Protein AF-A0A6L7IF87-F1 (afdb_monomer)

Secondary structure (DSSP, 8-state):
-EEEEESSSS--TT-EEEESSPPPTT-S-EEEEEE-TTS-EEEEEEEEEETTEEEEEE--EE-TTS-EE--EEEEEEEETTTTEEEEEEE-

Mean predicted aligned error: 2.75 Å

Solvent-accessible surface area (backbone atoms only — not comparable to full-atom values): 4990 Å² total; per-residue (Å²): 132,44,38,35,41,33,74,40,80,66,88,50,66,68,39,43,40,46,67,75,56,84,88,54,81,88,42,74,65,43,71,30,38,35,36,29,60,69,68,30,67,34,54,26,42,36,33,53,76,52,101,46,36,33,37,40,39,36,51,50,40,55,39,83,87,66,53,76,44,74,61,50,38,32,33,31,36,54,38,82,92,74,75,41,34,31,30,64,40,78,108

pLDDT: mean 95.4, std 3.63, range [80.12, 98.44]

Structure (mmCIF, N/CA/C/O backbone):
data_AF-A0A6L7IF87-F1
#
_entry.id   AF-A0A6L7IF87-F1
#
loop_
_atom_site.group_PDB
_atom_site.id
_atom_site.type_symbol
_atom_site.label_atom_id
_atom_site.label_alt_id
_atom_site.label_comp_id
_atom_site.label_asym_id
_atom_site.label_entity_id
_atom_site.label_seq_id
_atom_site.pdbx_PDB_ins_code
_atom_site.Cartn_x
_atom_site.Cartn_y
_atom_site.Cartn_z
_atom_site.occupancy
_atom_site.B_iso_or_equiv
_atom_site.auth_seq_id
_atom_site.auth_comp_id
_atom_site.auth_asym_id
_atom_site.auth_atom_id
_atom_site.pdbx_PDB_model_num
ATOM 1 N N . MET A 1 1 ? -2.272 13.502 -8.587 1.00 81.69 1 MET A N 1
ATOM 2 C CA . MET A 1 1 ? -1.691 13.044 -7.307 1.00 81.69 1 MET A CA 1
ATOM 3 C C . MET A 1 1 ? -1.609 11.528 -7.357 1.00 81.69 1 MET A C 1
ATOM 5 O O . MET A 1 1 ? -2.553 10.930 -7.861 1.00 81.69 1 MET A O 1
ATOM 9 N N . ASN A 1 2 ? -0.499 10.919 -6.936 1.00 94.50 2 ASN A N 1
ATOM 10 C CA . ASN A 1 2 ? -0.350 9.460 -6.978 1.00 94.50 2 ASN A CA 1
ATOM 11 C C . ASN A 1 2 ? -1.327 8.800 -5.995 1.00 94.50 2 ASN A C 1
ATOM 13 O O . ASN A 1 2 ? -1.615 9.364 -4.938 1.00 94.50 2 ASN A O 1
ATOM 17 N N . LYS A 1 3 ? -1.824 7.608 -6.333 1.00 97.06 3 LYS A N 1
ATOM 18 C CA . LYS A 1 3 ? -2.757 6.856 -5.487 1.00 97.06 3 LYS A CA 1
ATOM 19 C C . LYS A 1 3 ? -2.389 5.379 -5.447 1.00 97.06 3 LYS A C 1
ATOM 21 O O . LYS A 1 3 ? -2.154 4.785 -6.500 1.00 97.06 3 LYS A O 1
ATOM 26 N N . ILE A 1 4 ? -2.404 4.798 -4.253 1.00 97.50 4 ILE A N 1
ATOM 27 C CA . ILE A 1 4 ? -2.348 3.356 -4.018 1.00 97.50 4 ILE A CA 1
ATOM 28 C C . ILE A 1 4 ? -3.675 2.903 -3.401 1.00 97.50 4 ILE A C 1
ATOM 30 O O . ILE A 1 4 ? -4.153 3.507 -2.446 1.00 97.50 4 ILE A O 1
ATOM 34 N N . SER A 1 5 ? -4.289 1.864 -3.955 1.00 97.69 5 SER A N 1
ATOM 35 C CA . SER A 1 5 ? -5.558 1.319 -3.462 1.00 97.69 5 SER A CA 1
ATOM 36 C C . SER A 1 5 ? -5.332 -0.076 -2.892 1.00 97.69 5 SER A C 1
ATOM 38 O O . SER A 1 5 ? -4.827 -0.942 -3.603 1.00 97.69 5 SER A O 1
ATOM 40 N N . PHE A 1 6 ? -5.703 -0.290 -1.632 1.00 97.56 6 PHE A N 1
ATOM 41 C CA . PHE A 1 6 ? -5.673 -1.585 -0.955 1.00 97.56 6 PHE A CA 1
ATOM 42 C C . PHE A 1 6 ? -7.057 -2.235 -0.995 1.00 97.56 6 PHE A C 1
ATOM 44 O O . PHE A 1 6 ? -8.069 -1.575 -0.764 1.00 97.56 6 PHE A O 1
ATOM 51 N N . GLN A 1 7 ? -7.102 -3.543 -1.247 1.00 96.06 7 GLN A N 1
ATOM 52 C CA . GLN A 1 7 ? -8.363 -4.297 -1.319 1.00 96.06 7 GLN A CA 1
ATOM 53 C C . GLN A 1 7 ? -8.944 -4.684 0.051 1.00 96.06 7 GLN A C 1
ATOM 55 O O . GLN A 1 7 ? -10.016 -5.278 0.120 1.00 96.06 7 GLN A O 1
ATOM 60 N N . ASP A 1 8 ? -8.280 -4.298 1.138 1.00 96.12 8 ASP A N 1
ATOM 61 C CA . ASP A 1 8 ? -8.691 -4.569 2.511 1.00 96.12 8 ASP A CA 1
ATOM 62 C C . ASP A 1 8 ? -8.790 -3.272 3.322 1.00 96.12 8 ASP A C 1
ATOM 64 O O . ASP A 1 8 ? -8.345 -2.206 2.900 1.00 96.12 8 ASP A O 1
ATOM 68 N N . THR A 1 9 ? -9.395 -3.355 4.507 1.00 94.94 9 THR A N 1
ATOM 69 C CA . THR A 1 9 ? -9.445 -2.249 5.489 1.00 94.94 9 THR A CA 1
ATOM 70 C C . THR A 1 9 ? -8.193 -2.167 6.357 1.00 94.94 9 THR A C 1
ATOM 72 O O . THR A 1 9 ? -7.998 -1.190 7.068 1.00 94.94 9 THR A O 1
ATOM 75 N N . HIS A 1 10 ? -7.374 -3.220 6.338 1.00 94.88 10 HIS A N 1
ATOM 76 C CA . HIS A 1 10 ? -6.140 -3.362 7.097 1.00 94.88 10 HIS A CA 1
ATOM 77 C C . HIS A 1 10 ? -5.072 -3.941 6.179 1.00 94.88 10 HIS A C 1
ATOM 79 O O . HIS A 1 10 ? -5.358 -4.799 5.352 1.00 94.88 10 HIS A O 1
ATOM 85 N N . ILE A 1 11 ? -3.823 -3.532 6.379 1.00 96.50 11 ILE A N 1
ATOM 86 C CA . ILE A 1 11 ? -2.698 -4.063 5.609 1.00 96.50 11 ILE A CA 1
ATOM 87 C C . ILE A 1 11 ? -2.057 -5.219 6.381 1.00 96.50 11 ILE A C 1
ATOM 89 O O . ILE A 1 11 ? -1.770 -5.095 7.575 1.00 96.50 11 ILE A O 1
ATOM 93 N N . TYR A 1 12 ? -1.830 -6.334 5.693 1.00 96.25 12 TYR A N 1
ATOM 94 C CA . TYR A 1 12 ? -1.200 -7.550 6.208 1.00 96.25 12 TYR A CA 1
ATOM 95 C C . TYR A 1 12 ? -0.538 -8.331 5.056 1.00 96.25 12 TYR A C 1
ATOM 97 O O . TYR A 1 12 ? -0.853 -8.073 3.891 1.00 96.25 12 TYR A O 1
ATOM 105 N N . PRO A 1 13 ? 0.380 -9.278 5.333 1.00 97.44 13 PRO A N 1
ATOM 106 C CA . PRO A 1 13 ? 0.950 -10.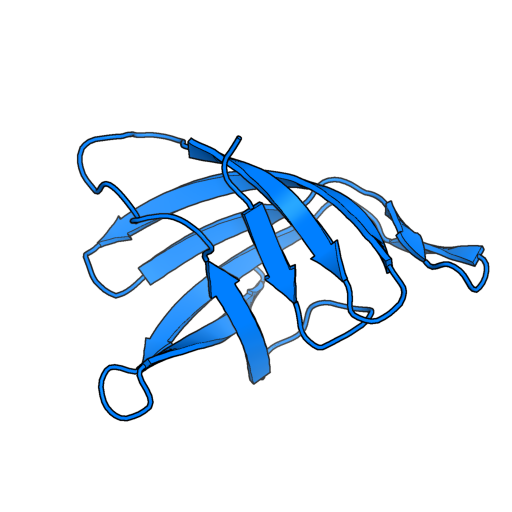146 4.304 1.00 97.44 13 PRO A CA 1
ATOM 107 C C . PRO A 1 13 ? -0.133 -10.879 3.512 1.00 97.44 13 PRO A C 1
ATOM 109 O O . PRO A 1 13 ? -0.944 -11.598 4.085 1.00 97.44 13 PRO A O 1
ATOM 112 N N . GLY A 1 14 ? -0.134 -10.717 2.194 1.00 96.38 14 GLY A N 1
ATOM 113 C CA . GLY A 1 14 ? -1.159 -11.263 1.311 1.00 96.38 14 GLY A CA 1
ATOM 114 C C . GLY A 1 14 ? -2.121 -10.226 0.744 1.00 96.38 14 GLY A C 1
ATOM 115 O O . GLY A 1 14 ? -2.653 -10.469 -0.334 1.00 96.38 14 GLY A O 1
ATOM 116 N N . CYS A 1 15 ? -2.278 -9.078 1.411 1.00 96.62 15 CYS A N 1
ATOM 117 C CA . CYS A 1 15 ? -3.120 -7.982 0.940 1.00 96.62 15 CYS A CA 1
ATOM 118 C C . CYS A 1 15 ? -2.650 -7.488 -0.436 1.00 96.62 15 CYS A C 1
ATOM 120 O O . CYS A 1 15 ? -1.445 -7.353 -0.687 1.00 96.62 15 CYS A O 1
ATOM 122 N N . LEU A 1 16 ? -3.611 -7.233 -1.322 1.00 97.56 16 LEU A N 1
ATOM 123 C CA . LEU A 1 16 ? -3.361 -6.763 -2.680 1.00 97.56 16 LEU A CA 1
ATOM 124 C C . LEU A 1 16 ? -3.440 -5.241 -2.749 1.00 97.56 16 LEU A C 1
ATOM 126 O O . LEU A 1 16 ? -4.292 -4.616 -2.109 1.00 97.56 16 LEU A O 1
ATOM 130 N N . ALA A 1 17 ? -2.563 -4.659 -3.562 1.00 96.94 17 ALA A N 1
ATOM 131 C CA . ALA A 1 17 ? -2.500 -3.229 -3.799 1.00 96.94 17 ALA A CA 1
ATOM 132 C C . ALA A 1 17 ? -2.429 -2.909 -5.297 1.00 96.94 17 ALA A C 1
ATOM 134 O O . ALA A 1 17 ? -1.824 -3.639 -6.082 1.00 96.94 17 ALA A O 1
ATOM 135 N N . ILE A 1 18 ? -3.023 -1.781 -5.680 1.00 96.06 18 ILE A N 1
ATOM 136 C CA . ILE A 1 18 ? -2.996 -1.255 -7.047 1.00 96.06 18 ILE A CA 1
ATOM 137 C C . ILE A 1 18 ? -2.392 0.146 -7.020 1.00 96.06 18 ILE A C 1
ATOM 139 O O . ILE A 1 18 ? -2.899 1.034 -6.334 1.00 96.06 18 ILE A O 1
ATOM 143 N N . PHE A 1 19 ? -1.329 0.356 -7.792 1.00 95.50 19 PHE A N 1
ATOM 144 C CA . PHE A 1 19 ? -0.718 1.667 -7.992 1.00 95.50 19 PHE A CA 1
ATOM 145 C C . PHE A 1 19 ? -1.359 2.320 -9.220 1.00 95.50 19 PHE A C 1
ATOM 147 O O . PHE A 1 19 ? -1.180 1.861 -10.342 1.00 95.50 19 PHE A O 1
ATOM 154 N N . ASN A 1 20 ? -2.094 3.417 -9.032 1.00 93.69 20 ASN A N 1
ATOM 155 C CA . ASN A 1 20 ? -2.751 4.154 -10.125 1.00 93.69 20 ASN A CA 1
ATOM 156 C C . ASN A 1 20 ? -1.802 5.167 -10.792 1.00 93.69 20 ASN A C 1
ATOM 158 O O . ASN A 1 20 ? -2.190 6.280 -11.144 1.00 93.69 20 ASN A O 1
ATOM 162 N N . PHE A 1 21 ? -0.524 4.813 -10.871 1.00 93.06 21 PHE A N 1
ATOM 163 C CA . PHE A 1 21 ? 0.556 5.608 -11.436 1.00 93.06 21 PHE A CA 1
ATOM 164 C C . PHE A 1 21 ? 1.765 4.692 -11.664 1.00 93.06 21 PHE A C 1
ATOM 166 O O . PHE A 1 21 ? 1.841 3.596 -11.109 1.00 93.06 21 PHE A O 1
ATOM 173 N N . ARG A 1 22 ? 2.727 5.132 -12.479 1.00 90.94 22 ARG A N 1
ATOM 174 C CA . ARG A 1 22 ? 3.954 4.363 -12.716 1.00 90.94 22 ARG A CA 1
ATOM 175 C C . ARG A 1 22 ? 4.964 4.607 -11.601 1.00 90.94 22 ARG A C 1
ATOM 177 O O . ARG A 1 22 ? 5.278 5.755 -11.296 1.00 90.94 22 ARG A O 1
ATOM 184 N N . ILE A 1 23 ? 5.507 3.529 -11.045 1.00 92.31 23 ILE A N 1
ATOM 185 C CA . ILE A 1 23 ? 6.589 3.591 -10.060 1.00 92.31 23 ILE A CA 1
ATOM 186 C C . ILE A 1 23 ? 7.880 3.981 -10.790 1.00 92.31 23 ILE A C 1
ATOM 188 O O . ILE A 1 23 ? 8.320 3.287 -11.705 1.00 92.31 23 ILE A O 1
ATOM 192 N N . SER A 1 24 ? 8.471 5.112 -10.406 1.00 91.06 24 SER A N 1
ATOM 193 C CA . SER A 1 24 ? 9.739 5.598 -10.957 1.00 91.06 24 SER A CA 1
ATOM 194 C C . SER A 1 24 ? 10.898 5.210 -10.047 1.00 91.06 24 SER A C 1
ATOM 196 O O . SER A 1 24 ? 10.975 5.696 -8.924 1.00 91.06 24 SER A O 1
ATOM 198 N N . LEU A 1 25 ? 11.843 4.406 -10.544 1.00 90.38 25 LEU A N 1
ATOM 199 C CA . LEU A 1 25 ? 13.060 4.036 -9.800 1.00 90.38 25 LEU A CA 1
ATOM 200 C C . LEU A 1 25 ? 14.066 5.187 -9.648 1.00 90.38 25 LEU A C 1
ATOM 202 O O . LEU A 1 25 ? 15.026 5.071 -8.897 1.00 90.38 25 LEU A O 1
ATOM 206 N N . GLN A 1 26 ? 13.875 6.293 -10.372 1.00 88.00 26 GLN A N 1
ATOM 207 C CA . GLN A 1 26 ? 14.754 7.467 -10.295 1.00 88.00 26 GLN A CA 1
ATOM 208 C C . GLN A 1 26 ? 14.382 8.395 -9.129 1.00 88.00 26 GLN A C 1
ATOM 210 O O . GLN A 1 26 ? 15.133 9.309 -8.795 1.00 88.00 26 GLN A O 1
ATOM 215 N N . SER A 1 27 ? 13.211 8.189 -8.525 1.00 80.12 27 SER A N 1
ATOM 216 C CA . SER A 1 27 ? 12.718 8.985 -7.406 1.00 80.12 27 SER A CA 1
ATOM 217 C C . SER A 1 27 ? 13.044 8.288 -6.089 1.00 80.12 27 SER A C 1
ATOM 219 O O . SER A 1 27 ? 12.688 7.129 -5.909 1.00 80.12 27 SER A O 1
ATOM 221 N N . ALA A 1 28 ? 13.674 9.003 -5.151 1.00 84.75 28 ALA A N 1
ATOM 222 C CA . ALA A 1 28 ? 13.982 8.453 -3.828 1.00 84.75 28 ALA A CA 1
ATOM 223 C C . ALA A 1 28 ? 12.708 8.126 -3.026 1.00 84.75 28 ALA A C 1
ATOM 225 O O . ALA A 1 28 ? 12.603 7.057 -2.433 1.00 84.75 28 ALA A O 1
ATOM 226 N N . ILE A 1 29 ? 11.728 9.038 -3.030 1.00 94.19 29 ILE A N 1
ATOM 227 C CA . ILE A 1 29 ? 10.417 8.867 -2.393 1.00 94.19 29 ILE A CA 1
ATOM 228 C C . ILE A 1 29 ? 9.350 9.493 -3.296 1.00 94.19 29 ILE A C 1
ATOM 230 O O . ILE A 1 29 ? 9.527 10.598 -3.811 1.00 94.19 29 ILE A O 1
ATOM 234 N N . MET A 1 30 ? 8.228 8.800 -3.473 1.00 95.75 30 MET A N 1
ATOM 235 C CA . MET A 1 30 ? 7.037 9.301 -4.154 1.00 95.75 30 MET A CA 1
ATOM 236 C C . MET A 1 30 ? 5.891 9.448 -3.153 1.00 95.75 30 MET A C 1
ATOM 238 O O . MET A 1 30 ? 5.523 8.490 -2.480 1.00 95.75 30 MET A O 1
ATOM 242 N N . LEU A 1 31 ? 5.301 10.639 -3.079 1.00 96.88 31 LEU A N 1
ATOM 243 C CA . LEU A 1 31 ? 4.121 10.885 -2.248 1.00 96.88 31 LEU A CA 1
ATOM 244 C C . LEU A 1 31 ? 2.863 10.379 -2.949 1.00 96.88 31 LEU A C 1
ATOM 246 O O . LEU A 1 31 ? 2.711 10.580 -4.158 1.00 96.88 31 LEU A O 1
ATOM 250 N N . ALA A 1 32 ? 1.961 9.761 -2.194 1.00 97.50 32 ALA A N 1
ATOM 251 C CA . ALA A 1 32 ? 0.686 9.246 -2.668 1.00 97.50 32 ALA A CA 1
ATOM 252 C C . ALA A 1 32 ? -0.407 9.341 -1.594 1.00 97.50 32 ALA A C 1
ATOM 254 O O . ALA A 1 32 ? -0.143 9.590 -0.421 1.00 97.50 32 ALA A O 1
ATOM 255 N N . VAL A 1 33 ? -1.647 9.098 -2.010 1.00 98.12 33 VAL A N 1
ATOM 256 C CA . VAL A 1 33 ? -2.763 8.793 -1.107 1.00 98.12 33 VAL A CA 1
ATOM 257 C C . VAL A 1 33 ? -2.992 7.287 -1.111 1.00 98.12 33 VAL A C 1
ATOM 259 O O . VAL A 1 33 ? -3.081 6.683 -2.181 1.00 98.12 33 VAL A O 1
ATOM 262 N N . ALA A 1 34 ? -3.093 6.690 0.072 1.00 98.06 34 ALA A N 1
ATOM 263 C CA . ALA A 1 34 ? -3.584 5.335 0.252 1.00 98.06 34 ALA A CA 1
ATOM 264 C C . ALA A 1 34 ? -5.098 5.350 0.462 1.00 98.06 34 ALA A C 1
ATOM 266 O O . ALA A 1 34 ? -5.596 6.098 1.297 1.00 98.06 34 ALA A O 1
ATOM 267 N N . GLU A 1 35 ? -5.806 4.515 -0.288 1.00 98.06 35 GLU A N 1
ATOM 268 C CA . GLU A 1 35 ? -7.247 4.288 -0.179 1.00 98.06 35 GLU A CA 1
ATOM 269 C C . GLU A 1 35 ? -7.499 2.825 0.193 1.00 98.06 35 GLU A C 1
ATOM 271 O O . GLU A 1 35 ? -6.890 1.925 -0.389 1.00 98.06 35 GLU A O 1
ATOM 276 N N . PHE A 1 36 ? -8.383 2.587 1.156 1.00 98.06 36 PHE A N 1
ATOM 277 C CA . PHE A 1 36 ? -8.751 1.256 1.639 1.00 98.06 36 PHE A CA 1
ATOM 278 C C . PHE A 1 36 ? -10.129 0.835 1.121 1.00 98.06 36 PHE A C 1
ATOM 280 O O . PHE A 1 36 ? -10.936 1.670 0.721 1.00 98.06 36 PHE A O 1
ATOM 287 N N . SER A 1 37 ? -10.423 -0.467 1.163 1.00 97.50 37 SER A N 1
ATOM 288 C CA . SER A 1 37 ? -11.693 -1.029 0.656 1.00 97.50 37 SER A CA 1
ATOM 289 C C . SER A 1 37 ? -12.966 -0.468 1.300 1.00 97.50 37 SER A C 1
ATOM 291 O O . SER A 1 37 ? -14.037 -0.547 0.703 1.00 97.50 37 SER A O 1
ATOM 293 N N . ASP A 1 38 ? -12.871 0.096 2.506 1.00 96.62 38 ASP A N 1
ATOM 294 C CA . ASP A 1 38 ? -13.985 0.758 3.186 1.00 96.62 38 ASP A CA 1
ATOM 295 C C . ASP A 1 38 ? -14.075 2.261 2.884 1.00 96.62 38 ASP A C 1
ATOM 297 O O . ASP A 1 38 ? -14.931 2.941 3.440 1.00 96.62 38 ASP A O 1
ATOM 301 N N . GLY A 1 39 ? -13.209 2.786 2.016 1.00 97.06 39 GLY A N 1
ATOM 302 C CA . GLY A 1 39 ? -13.141 4.200 1.658 1.00 97.06 39 GLY A CA 1
ATOM 303 C C . GLY A 1 39 ? -12.312 5.054 2.618 1.00 97.06 39 GLY A C 1
ATOM 304 O O . GLY A 1 39 ? -12.228 6.266 2.418 1.00 97.06 39 GLY A O 1
ATOM 305 N N . ALA A 1 40 ? -11.681 4.468 3.646 1.00 97.44 40 ALA A N 1
ATOM 306 C CA . ALA A 1 40 ? -10.717 5.205 4.454 1.00 97.44 40 ALA A CA 1
ATOM 307 C C . ALA A 1 40 ? -9.537 5.659 3.578 1.00 97.44 40 ALA A C 1
ATOM 309 O O . ALA A 1 40 ? -9.081 4.929 2.695 1.00 97.44 40 ALA A O 1
ATOM 310 N N . VAL A 1 41 ? -9.034 6.867 3.833 1.00 97.56 41 VAL A N 1
ATOM 311 C CA . VAL A 1 41 ? -7.911 7.449 3.091 1.00 97.56 41 VAL A CA 1
ATOM 312 C C . VAL A 1 41 ? -6.856 7.997 4.038 1.00 97.56 41 VAL A C 1
ATOM 314 O O . VAL A 1 41 ? -7.175 8.521 5.104 1.00 97.56 41 VAL A O 1
ATOM 317 N N . THR A 1 42 ? -5.589 7.881 3.654 1.00 98.12 42 THR A N 1
ATOM 318 C CA . THR A 1 42 ? -4.464 8.455 4.402 1.00 98.12 42 THR A CA 1
ATOM 319 C C . THR A 1 42 ? -3.283 8.745 3.488 1.00 98.12 42 THR A C 1
ATOM 321 O O . THR A 1 42 ? -3.268 8.338 2.325 1.00 98.12 42 THR A O 1
ATOM 324 N N . ASN A 1 43 ? -2.287 9.464 3.994 1.00 98.25 43 ASN A N 1
ATOM 325 C CA . ASN A 1 43 ? -1.072 9.731 3.238 1.00 98.25 43 ASN A CA 1
ATOM 326 C C . ASN A 1 43 ? -0.195 8.481 3.164 1.00 98.25 43 ASN A C 1
ATOM 328 O O . ASN A 1 43 ? -0.123 7.675 4.098 1.00 98.25 43 ASN A O 1
ATOM 332 N N . ALA A 1 44 ? 0.498 8.357 2.039 1.00 98.12 44 ALA A N 1
ATOM 333 C CA . ALA A 1 44 ? 1.470 7.315 1.807 1.00 98.12 44 ALA A CA 1
ATOM 334 C C . ALA A 1 44 ? 2.751 7.879 1.195 1.00 98.12 44 ALA A C 1
ATOM 336 O O . ALA A 1 44 ? 2.724 8.775 0.350 1.00 98.12 44 ALA A O 1
ATOM 337 N N . GLU A 1 45 ? 3.873 7.289 1.578 1.00 98.00 45 GLU A N 1
ATOM 338 C CA . GLU A 1 45 ? 5.166 7.511 0.943 1.00 98.00 45 GLU A CA 1
ATOM 339 C C . GLU A 1 45 ? 5.635 6.193 0.342 1.00 98.00 45 GLU A C 1
ATOM 341 O O . GLU A 1 45 ? 5.505 5.131 0.953 1.00 98.00 45 GLU A O 1
ATOM 346 N N . ILE A 1 46 ? 6.148 6.251 -0.880 1.00 97.69 46 ILE A N 1
ATOM 347 C CA . ILE A 1 46 ? 6.506 5.077 -1.667 1.00 97.69 46 ILE A CA 1
ATOM 348 C C . ILE A 1 46 ? 7.988 5.190 -1.985 1.00 97.69 46 ILE A C 1
ATOM 350 O O . ILE A 1 46 ? 8.399 6.093 -2.709 1.00 97.69 46 ILE A O 1
ATOM 354 N N . GLU A 1 47 ? 8.771 4.280 -1.423 1.00 97.50 47 GLU A N 1
ATOM 355 C CA . GLU A 1 47 ? 10.217 4.158 -1.605 1.00 97.50 47 GLU A CA 1
ATOM 356 C C . GLU A 1 47 ? 10.480 2.964 -2.535 1.00 97.50 47 GLU A C 1
ATOM 358 O O . GLU A 1 47 ? 10.326 1.806 -2.122 1.00 97.50 47 GLU A O 1
ATOM 363 N N . PRO A 1 48 ? 10.831 3.205 -3.807 1.00 96.25 48 PRO A N 1
ATOM 364 C CA . PRO A 1 48 ? 11.172 2.138 -4.733 1.00 96.25 48 PRO A CA 1
ATOM 365 C C . PRO A 1 48 ? 12.513 1.514 -4.353 1.00 96.25 48 PRO A C 1
ATOM 367 O O . PRO A 1 48 ? 13.501 2.225 -4.197 1.00 96.25 48 PRO A O 1
ATOM 370 N N . LEU A 1 49 ? 12.564 0.187 -4.227 1.00 95.62 49 LEU A N 1
ATOM 371 C CA . LEU A 1 49 ? 13.813 -0.531 -3.952 1.00 95.62 49 LEU A CA 1
ATOM 372 C C . LEU A 1 49 ? 14.427 -1.082 -5.241 1.00 95.62 49 LEU A C 1
ATOM 374 O O . LEU A 1 49 ? 15.639 -1.028 -5.433 1.00 95.62 49 LEU A O 1
ATOM 378 N N . ASN A 1 50 ? 13.584 -1.626 -6.119 1.00 94.56 50 ASN A N 1
ATOM 379 C CA . ASN A 1 50 ? 13.934 -2.113 -7.451 1.00 94.56 50 ASN A CA 1
ATOM 380 C C . ASN A 1 50 ? 12.655 -2.238 -8.304 1.00 94.56 50 ASN A C 1
ATOM 382 O O . ASN A 1 50 ? 11.581 -1.811 -7.884 1.00 94.56 50 ASN A O 1
ATOM 386 N N . ALA A 1 51 ? 12.767 -2.808 -9.508 1.00 90.94 51 ALA A N 1
ATOM 387 C CA . ALA A 1 51 ? 11.652 -2.934 -10.449 1.00 90.94 51 ALA A CA 1
ATOM 388 C C . ALA A 1 51 ? 10.451 -3.737 -9.910 1.00 90.94 51 ALA A C 1
ATOM 390 O O . ALA A 1 51 ? 9.335 -3.533 -10.377 1.00 90.94 51 ALA A O 1
ATOM 391 N N . GLU A 1 52 ? 10.667 -4.617 -8.932 1.00 94.94 52 GLU A N 1
ATOM 392 C CA . GLU A 1 52 ? 9.654 -5.543 -8.419 1.00 94.94 52 GLU A CA 1
ATOM 393 C C . GLU A 1 52 ? 9.375 -5.355 -6.927 1.00 94.94 52 GLU A C 1
ATOM 395 O O . GLU A 1 52 ? 8.532 -6.050 -6.370 1.00 94.94 52 GLU A O 1
ATOM 400 N N . GLU A 1 53 ? 10.065 -4.438 -6.251 1.00 97.38 53 GLU A N 1
ATOM 401 C CA . GLU A 1 53 ? 9.948 -4.251 -4.809 1.00 97.38 53 GLU A CA 1
ATOM 402 C C . GLU A 1 53 ? 9.857 -2.777 -4.441 1.00 97.38 53 GLU A C 1
ATOM 404 O O . GLU A 1 53 ? 10.677 -1.950 -4.851 1.00 97.38 53 GLU A O 1
ATOM 409 N N . VAL A 1 54 ? 8.896 -2.468 -3.574 1.00 97.69 54 VAL A N 1
ATOM 410 C CA . VAL A 1 54 ? 8.733 -1.136 -2.990 1.00 97.69 54 VAL A CA 1
ATOM 411 C C . VAL A 1 54 ? 8.421 -1.230 -1.507 1.00 97.69 54 VAL A C 1
ATOM 413 O O . VAL A 1 54 ? 7.784 -2.181 -1.043 1.00 97.69 54 VAL A O 1
ATOM 416 N N . VAL A 1 55 ? 8.831 -0.214 -0.756 1.00 98.06 55 VAL A N 1
ATOM 417 C CA . VAL A 1 55 ? 8.323 0.022 0.594 1.00 98.06 55 VAL A CA 1
ATOM 418 C C . VAL A 1 55 ? 7.243 1.077 0.517 1.00 98.06 55 VAL A C 1
ATOM 420 O O . VAL A 1 55 ? 7.444 2.136 -0.072 1.00 98.06 55 VAL A O 1
ATOM 423 N N . VAL A 1 56 ? 6.109 0.802 1.147 1.00 98.00 56 VAL A N 1
ATOM 424 C CA . VAL A 1 56 ? 5.052 1.790 1.328 1.00 98.00 56 VAL A CA 1
ATOM 425 C C . VAL A 1 56 ? 4.952 2.126 2.806 1.00 98.00 56 VAL A C 1
ATOM 427 O O . VAL A 1 56 ? 4.679 1.248 3.625 1.00 98.00 56 VAL A O 1
ATOM 430 N N . TYR A 1 57 ? 5.168 3.391 3.143 1.00 98.25 57 TYR A N 1
ATOM 431 C CA . TYR A 1 57 ? 4.911 3.958 4.460 1.00 98.25 57 TYR A CA 1
ATOM 432 C C . TYR A 1 57 ? 3.495 4.515 4.453 1.00 98.25 57 TYR A C 1
ATOM 434 O O . TYR A 1 57 ? 3.143 5.298 3.580 1.00 98.25 57 TYR A O 1
ATOM 442 N N . ILE A 1 58 ? 2.683 4.088 5.408 1.00 97.94 58 ILE A N 1
ATOM 443 C CA . ILE A 1 58 ? 1.266 4.41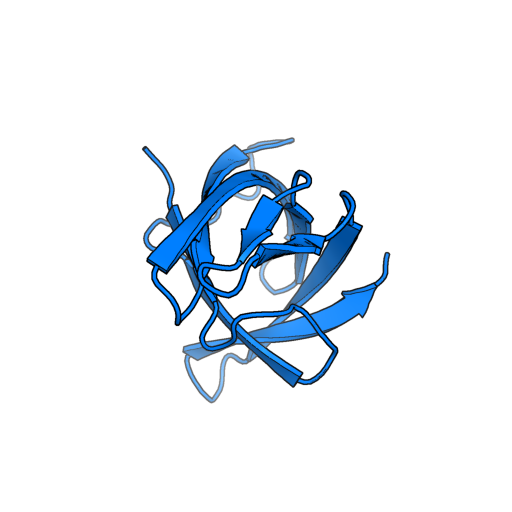9 5.522 1.00 97.94 58 ILE A CA 1
ATOM 444 C C . ILE A 1 58 ? 1.084 5.138 6.843 1.00 97.94 58 ILE A C 1
ATOM 446 O O . ILE A 1 58 ? 1.365 4.560 7.899 1.00 97.94 58 ILE A O 1
ATOM 450 N N . ASP A 1 59 ? 0.631 6.386 6.789 1.00 98.25 59 ASP A N 1
ATOM 451 C CA . ASP A 1 59 ? 0.300 7.140 7.992 1.00 98.25 59 ASP A CA 1
ATOM 452 C C . ASP A 1 59 ? -0.856 6.489 8.761 1.00 98.25 59 ASP A C 1
ATOM 454 O O . ASP A 1 59 ? -1.574 5.621 8.262 1.00 98.25 59 ASP A O 1
ATOM 458 N N . GLY A 1 60 ? -1.020 6.881 10.026 1.00 97.12 60 GLY A N 1
ATOM 459 C CA . GLY A 1 60 ? -2.142 6.395 10.821 1.00 97.12 60 GLY A CA 1
ATOM 460 C C . GLY A 1 60 ? -3.479 6.789 10.190 1.00 97.12 60 GLY A C 1
ATOM 461 O O . GLY A 1 60 ? -3.587 7.834 9.549 1.00 97.12 60 GLY A O 1
ATOM 462 N N . TYR A 1 61 ? -4.493 5.948 10.358 1.00 97.12 61 TYR A N 1
ATOM 463 C CA . TYR A 1 61 ? -5.836 6.212 9.849 1.00 97.12 61 TYR A CA 1
ATOM 464 C C . TYR A 1 61 ? -6.896 5.563 10.724 1.00 97.12 61 TYR A C 1
ATOM 466 O O . TYR A 1 61 ? -6.627 4.616 11.464 1.00 97.12 61 TYR A O 1
ATOM 474 N N . THR A 1 62 ? -8.114 6.073 10.619 1.00 97.19 62 THR A N 1
ATOM 475 C CA . THR A 1 62 ? -9.285 5.493 11.265 1.00 97.19 62 THR A CA 1
ATOM 476 C C . THR A 1 62 ? -10.147 4.868 10.182 1.00 97.19 62 THR A C 1
ATOM 478 O O . THR A 1 62 ? -10.522 5.534 9.220 1.00 97.19 62 THR A O 1
ATOM 481 N N . THR A 1 63 ? -10.438 3.577 10.321 1.00 95.81 63 THR A N 1
ATOM 482 C CA . THR A 1 63 ? -11.401 2.894 9.441 1.00 95.81 63 THR A CA 1
ATOM 483 C C . THR A 1 63 ? -12.784 3.526 9.590 1.00 95.81 63 THR A C 1
ATOM 485 O O . THR A 1 63 ? -13.103 4.122 10.621 1.00 95.81 63 THR A O 1
ATOM 488 N N . THR A 1 64 ? -13.662 3.329 8.613 1.00 93.62 64 THR A N 1
ATOM 489 C CA . THR A 1 64 ? -15.056 3.811 8.687 1.00 93.62 64 THR A CA 1
ATOM 490 C C . THR A 1 64 ? -15.841 3.234 9.869 1.00 93.62 64 THR A C 1
ATOM 492 O O . THR A 1 64 ? -16.793 3.848 10.343 1.00 93.62 64 THR A O 1
ATOM 495 N N . LYS A 1 65 ? -15.411 2.082 10.399 1.00 94.31 65 LYS A N 1
ATOM 496 C CA . LYS A 1 65 ? -15.963 1.455 11.612 1.00 94.31 65 LYS A CA 1
ATOM 497 C C . LYS A 1 65 ? -15.374 2.009 12.919 1.00 94.31 65 LYS A C 1
ATOM 499 O O . LYS A 1 65 ? -15.710 1.513 13.990 1.00 94.31 65 LYS A O 1
ATOM 504 N N . GLY A 1 66 ? -14.494 3.009 12.854 1.00 94.75 66 GLY A N 1
ATOM 505 C CA . GLY A 1 66 ? -13.918 3.688 14.019 1.00 94.75 66 GLY A CA 1
ATOM 506 C C . GLY A 1 66 ? -12.654 3.042 14.595 1.00 94.75 66 GLY A C 1
ATOM 507 O O . GLY A 1 66 ? -12.129 3.519 15.599 1.00 94.75 66 GLY A O 1
ATOM 508 N N . THR A 1 67 ? -12.128 1.971 13.991 1.00 96.12 67 THR A N 1
ATOM 509 C CA . THR A 1 67 ? -10.861 1.365 14.437 1.00 96.12 67 THR A CA 1
ATOM 510 C C . THR A 1 67 ? -9.683 2.254 14.055 1.00 96.12 67 THR A C 1
ATOM 512 O O . THR A 1 67 ? -9.499 2.547 12.874 1.00 96.12 67 THR A O 1
ATOM 515 N N . ASN A 1 68 ? -8.869 2.636 15.042 1.00 96.75 68 ASN A N 1
ATOM 516 C CA . ASN A 1 68 ? -7.643 3.404 14.837 1.00 96.75 68 ASN A CA 1
ATOM 517 C C . ASN A 1 68 ? -6.467 2.488 14.495 1.00 96.75 68 ASN A C 1
ATOM 519 O O . ASN A 1 68 ? -6.124 1.582 15.257 1.00 96.75 68 ASN A O 1
ATOM 523 N N . ILE A 1 69 ? -5.813 2.774 13.377 1.00 96.31 69 ILE A N 1
ATOM 524 C CA . ILE A 1 69 ? -4.640 2.067 12.881 1.00 96.31 69 ILE A CA 1
ATOM 525 C C . ILE A 1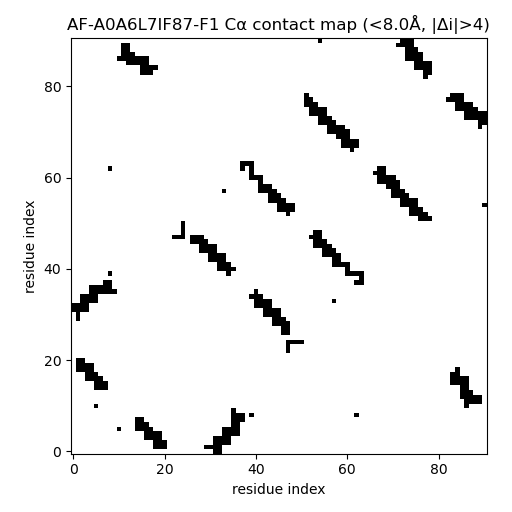 69 ? -3.439 2.996 12.988 1.00 96.31 69 ILE A C 1
ATOM 527 O O . ILE A 1 69 ? -3.434 4.101 12.454 1.00 96.31 69 I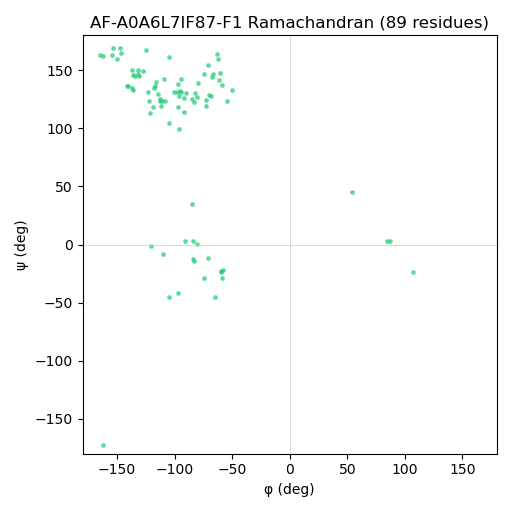LE A O 1
ATOM 531 N N . SER A 1 70 ? -2.402 2.552 13.694 1.00 97.06 70 SER A N 1
ATOM 532 C CA . SER A 1 70 ? -1.149 3.300 13.796 1.00 97.06 70 SER A CA 1
ATOM 533 C C . SER A 1 70 ? -0.372 3.275 12.479 1.00 97.06 70 SER A C 1
ATOM 535 O O . SER A 1 70 ? -0.461 2.303 11.724 1.00 97.06 70 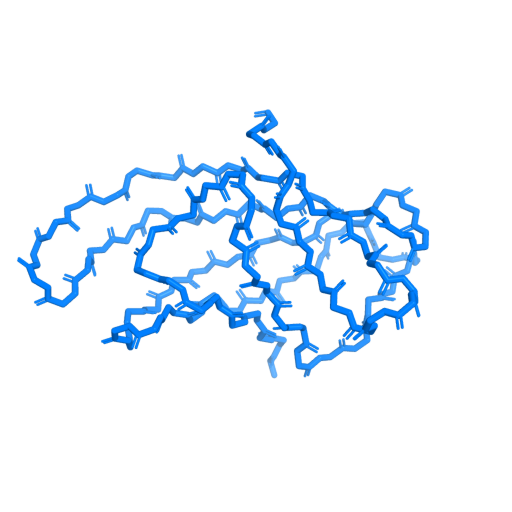SER A O 1
ATOM 537 N N . LYS A 1 71 ? 0.462 4.300 12.267 1.00 97.62 71 LYS A N 1
ATOM 538 C CA . LYS A 1 71 ? 1.424 4.370 11.160 1.00 97.62 71 LYS A CA 1
ATOM 539 C C . LYS A 1 71 ? 2.268 3.094 11.080 1.00 97.62 71 LYS A C 1
ATOM 541 O O . LYS A 1 71 ? 2.779 2.610 12.095 1.00 97.62 71 LYS A O 1
ATOM 546 N N . LYS A 1 72 ? 2.409 2.545 9.874 1.00 97.12 72 LYS A N 1
ATOM 547 C CA . LYS A 1 72 ? 3.177 1.323 9.579 1.00 97.12 72 LYS A CA 1
ATOM 548 C C . LYS A 1 72 ? 3.805 1.423 8.194 1.00 97.12 72 LYS A C 1
ATOM 550 O O . LYS A 1 72 ? 3.407 2.238 7.376 1.00 97.12 72 LYS A O 1
ATOM 555 N N . ASN A 1 73 ? 4.762 0.555 7.924 1.00 97.81 73 ASN A N 1
ATOM 556 C CA . ASN A 1 73 ? 5.425 0.404 6.639 1.00 97.81 73 ASN A CA 1
ATOM 557 C C . ASN A 1 73 ? 5.374 -1.062 6.188 1.00 97.81 73 ASN A C 1
ATOM 559 O O . ASN A 1 73 ? 5.340 -1.994 6.998 1.00 97.81 73 ASN A O 1
ATOM 563 N N . TRP A 1 74 ? 5.346 -1.265 4.879 1.00 98.38 74 TRP A N 1
ATOM 564 C CA . TRP A 1 74 ? 5.135 -2.576 4.281 1.00 98.38 74 TRP A CA 1
ATOM 565 C C . TRP A 1 74 ? 6.019 -2.753 3.060 1.00 98.38 74 TRP A C 1
ATOM 567 O O . TRP A 1 74 ? 6.116 -1.855 2.231 1.00 98.38 74 TRP A O 1
ATOM 577 N N . LEU A 1 75 ? 6.636 -3.926 2.943 1.00 98.44 75 LEU A N 1
ATOM 578 C CA . LEU A 1 75 ? 7.274 -4.365 1.711 1.00 98.44 75 LEU A CA 1
ATOM 579 C C . LEU A 1 75 ? 6.207 -4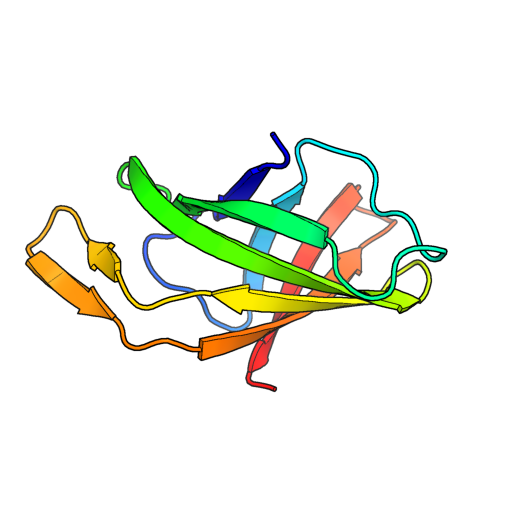.969 0.803 1.00 98.44 75 LEU A C 1
ATOM 581 O O . LEU A 1 75 ? 5.542 -5.937 1.191 1.00 98.44 75 LEU A O 1
ATOM 585 N N . LEU A 1 76 ? 6.080 -4.424 -0.400 1.00 98.31 76 LEU A N 1
ATOM 586 C CA . LEU A 1 76 ? 5.258 -4.979 -1.463 1.00 98.31 76 LEU A CA 1
ATOM 587 C C . LEU A 1 76 ? 6.169 -5.541 -2.551 1.00 98.31 76 LEU A C 1
ATOM 589 O O . LEU A 1 76 ? 7.211 -4.959 -2.856 1.00 98.31 76 LEU A O 1
ATOM 593 N N . LYS A 1 77 ? 5.749 -6.666 -3.129 1.00 98.00 77 LYS A N 1
ATOM 594 C CA . LYS A 1 77 ? 6.371 -7.256 -4.312 1.00 98.00 77 LYS A CA 1
ATOM 595 C C . LYS A 1 77 ? 5.399 -7.260 -5.476 1.00 98.00 77 LYS A C 1
ATOM 597 O O . LYS A 1 77 ? 4.217 -7.547 -5.278 1.00 98.00 77 LYS A O 1
ATOM 602 N N . TYR A 1 78 ? 5.904 -6.962 -6.660 1.00 97.06 78 TYR A N 1
ATOM 603 C CA . TYR A 1 78 ? 5.172 -7.101 -7.902 1.00 97.06 78 TYR A CA 1
ATOM 604 C C . TYR A 1 78 ? 5.203 -8.560 -8.351 1.00 97.06 78 TYR A C 1
ATOM 606 O O . TYR A 1 78 ? 6.262 -9.179 -8.435 1.00 97.06 78 TYR A O 1
ATOM 614 N N . ASP A 1 79 ? 4.029 -9.117 -8.611 1.00 93.00 79 ASP A N 1
ATOM 615 C CA . ASP A 1 79 ? 3.873 -10.410 -9.255 1.00 93.00 79 ASP A CA 1
ATOM 616 C C . ASP A 1 79 ? 3.650 -10.174 -10.752 1.00 93.00 79 ASP A C 1
ATOM 618 O O . ASP A 1 79 ? 2.538 -9.862 -11.182 1.00 93.00 79 ASP A O 1
ATOM 622 N N . ASN A 1 80 ? 4.716 -10.329 -11.545 1.00 90.12 80 ASN A N 1
ATOM 623 C CA . ASN A 1 80 ? 4.673 -10.159 -13.001 1.00 90.12 80 ASN A CA 1
ATOM 624 C C . ASN A 1 80 ? 3.675 -11.103 -13.693 1.00 90.12 80 ASN A C 1
ATOM 626 O O . ASN A 1 80 ? 3.174 -10.775 -14.763 1.00 90.12 80 ASN A O 1
ATOM 630 N N . ALA A 1 81 ? 3.406 -12.286 -13.127 1.00 90.69 81 ALA A N 1
ATOM 631 C CA . ALA A 1 81 ? 2.520 -13.263 -13.757 1.00 90.69 81 ALA A CA 1
ATOM 632 C C . ALA A 1 81 ? 1.048 -12.845 -13.653 1.00 90.69 81 ALA A C 1
ATOM 634 O O . ALA A 1 81 ? 0.236 -13.211 -14.500 1.00 90.69 81 ALA A O 1
ATOM 635 N N . GLN A 1 82 ? 0.716 -12.092 -12.606 1.00 86.88 82 GLN A N 1
ATOM 636 C CA . GLN A 1 82 ? -0.643 -11.657 -12.297 1.00 86.88 82 GLN A CA 1
ATOM 637 C C . GLN A 1 82 ? -0.858 -10.152 -12.503 1.00 86.88 82 GLN A C 1
ATOM 639 O O . GLN A 1 82 ? -1.998 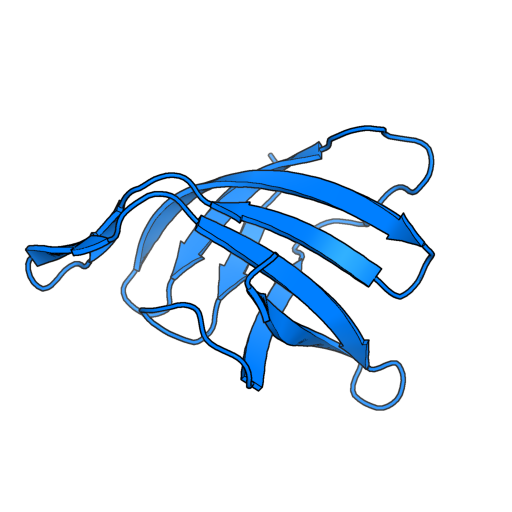-9.706 -12.426 1.00 86.88 82 GLN A O 1
ATOM 644 N N . ASP A 1 83 ? 0.205 -9.386 -12.765 1.00 88.69 83 ASP A N 1
ATOM 645 C CA . ASP A 1 83 ? 0.185 -7.920 -12.858 1.00 88.69 83 ASP A CA 1
ATOM 646 C C . ASP A 1 83 ? -0.414 -7.263 -11.596 1.00 88.69 83 ASP A C 1
ATOM 648 O O . ASP A 1 83 ? -1.262 -6.372 -11.650 1.00 88.69 83 ASP A O 1
ATOM 652 N N . ILE A 1 84 ? 0.006 -7.737 -10.416 1.00 92.56 84 ILE A N 1
ATOM 653 C CA . ILE A 1 84 ? -0.484 -7.242 -9.119 1.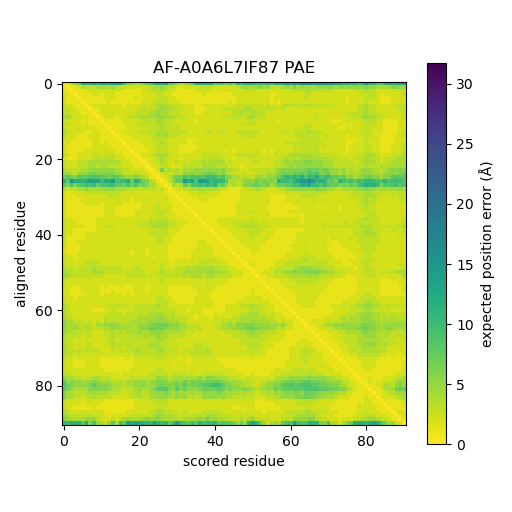00 92.56 84 ILE A CA 1
ATOM 654 C C . ILE A 1 84 ? 0.658 -6.947 -8.158 1.00 92.56 84 ILE A C 1
ATOM 656 O O . ILE A 1 84 ? 1.685 -7.621 -8.152 1.00 92.56 84 ILE A O 1
ATOM 660 N N . TRP A 1 85 ? 0.447 -5.980 -7.268 1.00 97.38 85 TRP A N 1
ATOM 661 C CA . TRP A 1 85 ? 1.317 -5.789 -6.114 1.00 97.38 85 TRP A CA 1
ATOM 662 C C . TRP A 1 85 ? 0.738 -6.496 -4.898 1.00 97.38 85 TRP A C 1
ATOM 664 O O . TRP A 1 85 ? -0.439 -6.341 -4.566 1.00 97.38 85 TRP A O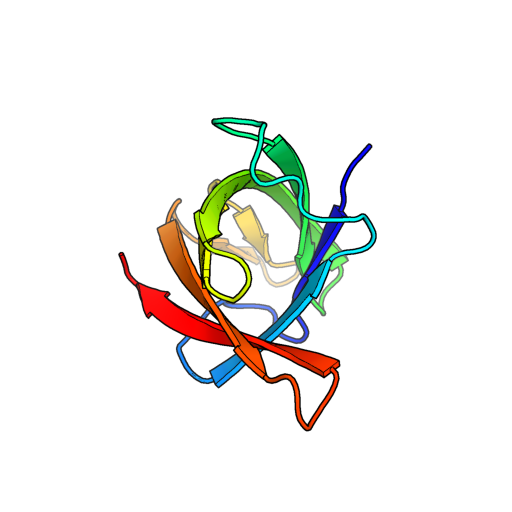 1
ATOM 674 N N . LYS A 1 86 ? 1.586 -7.249 -4.201 1.00 97.81 86 LYS A N 1
ATOM 675 C CA . LYS A 1 86 ? 1.214 -8.014 -3.015 1.00 97.81 86 LYS A CA 1
ATOM 676 C C . LYS A 1 86 ? 2.071 -7.609 -1.831 1.00 97.81 86 LYS A C 1
ATOM 678 O O . LYS A 1 86 ? 3.298 -7.575 -1.913 1.00 97.81 86 LYS A O 1
ATOM 683 N N . VAL A 1 87 ? 1.428 -7.345 -0.702 1.00 98.00 87 VAL A N 1
ATOM 684 C CA . VAL A 1 87 ? 2.110 -7.101 0.569 1.00 98.00 87 VAL A CA 1
ATOM 685 C C . VAL A 1 87 ? 2.768 -8.396 1.032 1.00 98.00 87 VAL A C 1
ATOM 687 O O . VAL A 1 87 ? 2.114 -9.431 1.138 1.00 98.00 87 VAL A O 1
ATOM 690 N N . VAL A 1 88 ? 4.061 -8.346 1.340 1.00 97.69 88 VAL A N 1
ATOM 691 C CA . VAL A 1 88 ? 4.834 -9.524 1.756 1.00 97.69 88 VAL A CA 1
ATOM 692 C C . VAL A 1 88 ? 5.100 -9.522 3.251 1.00 97.69 88 VAL A C 1
ATOM 694 O O . VAL A 1 88 ? 4.945 -10.549 3.905 1.00 97.69 88 VAL A O 1
ATOM 697 N N . LYS A 1 89 ? 5.513 -8.383 3.813 1.00 97.19 89 LYS A N 1
ATOM 698 C CA . LYS A 1 89 ? 5.814 -8.262 5.244 1.00 97.19 89 LYS A CA 1
ATOM 699 C C . LYS A 1 89 ? 5.833 -6.811 5.699 1.00 97.19 89 LYS A C 1
ATOM 701 O O . LYS A 1 89 ? 5.989 -5.901 4.887 1.00 97.19 89 LYS A O 1
ATOM 706 N N . LYS A 1 90 ? 5.724 -6.614 7.010 1.00 94.75 90 LYS A N 1
ATOM 707 C CA . LYS A 1 90 ? 6.052 -5.339 7.658 1.00 94.75 90 LYS A CA 1
ATOM 708 C C . LYS A 1 90 ? 7.568 -5.091 7.552 1.00 94.75 90 LYS A C 1
ATOM 710 O O . LYS A 1 90 ? 8.320 -6.070 7.590 1.00 94.75 90 LYS A O 1
ATOM 715 N N . LYS A 1 91 ? 8.001 -3.837 7.387 1.00 88.19 91 LYS A N 1
ATOM 716 C CA . LYS A 1 91 ? 9.428 -3.471 7.298 1.00 88.19 91 LYS A CA 1
ATOM 717 C C . LYS A 1 91 ? 9.953 -2.849 8.593 1.00 88.19 91 LYS A C 1
ATOM 719 O O . LYS A 1 91 ? 9.155 -2.265 9.354 1.00 88.19 91 LYS A O 1
#

Nearest PDB structures (foldseek):
  8rzh-assembly1_B  TM=3.751E-01  e=1.709E+00  Zobellia galactanivorans
  8rzk-assembly2_D  TM=3.812E-01  e=2.000E+00  Zobellia galactanivorans
  2frs-assembly2_B  TM=3.961E-01  e=2.339E+00  Homo sapiens
  8y3t-assembly1_B  TM=3.245E-01  e=4.381E+00  Emesvirus zinderi

Sequence (91 aa):
MNKISFQDTHIYPGCLAIFNFRISLQSAIMLAVAEFSDGAVTNAEIEPLNAEEVVVYIDGYTTTKGTNISKKNWLLKYDNAQDIWKVVKKK

Foldseek 3Di:
DKEKEWAALDDDFFTWIDTPDDDDQVDQKDKYWYAYNQGKIFIWIWGDPDPFKIKIWTAWTAGPVGDTDHTFIFIWGQDPVVRIIGTHHTD

Radius of gyration: 12.2 Å; Cα contacts (8 Å, |Δi|>4): 226; chains: 1; bounding box: 31×26×29 Å